Protein AF-F3CFS0-F1 (afdb_monomer_lite)

pLDDT: mean 90.83, std 10.99, range [50.62, 98.56]

Sequence (98 aa):
AANVAERLKQAIGENGLATLVVSGGRSPVAFFQSLAVQPLDWSKVVISLADERFVPTEHADSNAGLLQRHLLQGPVAKAKFLGLYSVAGSVEEAALVP

Foldseek 3Di:
DVVVQVVQVVCCVVPVAEEAEDEADDPCLVVLQVNQPDPHQLLRYEYEYPDADQDDLCDPRGRNVVCVVRHCDDNNVNHHYDYPYDDDPDPVRRVPDD

Secondary structure (DSSP, 8-state):
-HHHHHHHHHHHHHHS-EEEEE--SSTTHHHHHHHHTS---GGGEEEEES---SS-TTSTT-HHHHHHHHTSSGGGGGSEEE-S----SSHHHHTT--

InterPro domains:
  IPR006148 Glucosamine/galactosamine-6-phosphate isomerase [PF01182] (1-95)
  IPR037171 NagB/RpiA transferase-like [SSF100950] (3-95)
  IPR039104 6-phosphogluconolactonase [PTHR11054] (4-74)

Organism: NCBI:txid875330

Radius of gyration: 13.99 Å; chains: 1; bounding box: 30×25×39 Å

Structure (mmCIF, N/CA/C/O backbone):
data_AF-F3CFS0-F1
#
_entry.id   AF-F3CFS0-F1
#
loop_
_atom_site.group_PDB
_atom_site.id
_atom_site.type_symbol
_atom_site.label_atom_id
_atom_site.label_alt_id
_atom_site.label_comp_id
_atom_site.label_asym_id
_atom_site.label_entity_id
_atom_site.label_seq_id
_atom_site.pdbx_PDB_ins_code
_atom_site.Cartn_x
_atom_site.Cartn_y
_atom_site.Cartn_z
_atom_site.occupancy
_atom_site.B_iso_or_equiv
_atom_site.auth_seq_id
_atom_site.auth_comp_id
_atom_site.auth_asym_id
_atom_site.auth_atom_id
_atom_site.pdbx_PDB_model_num
ATOM 1 N N . ALA A 1 1 ? 4.265 9.074 7.050 1.00 93.75 1 ALA A N 1
ATOM 2 C CA . ALA A 1 1 ? 3.428 7.910 7.410 1.00 93.75 1 ALA A CA 1
ATOM 3 C C . ALA A 1 1 ? 2.259 8.285 8.319 1.00 93.75 1 ALA A C 1
ATOM 5 O O . ALA A 1 1 ? 1.130 8.084 7.900 1.00 93.75 1 ALA A O 1
ATOM 6 N N . ALA A 1 2 ? 2.498 8.877 9.498 1.00 96.06 2 ALA A N 1
ATOM 7 C CA . ALA A 1 2 ? 1.445 9.181 10.481 1.00 96.06 2 ALA A CA 1
ATOM 8 C C . ALA A 1 2 ? 0.228 9.936 9.907 1.00 96.06 2 ALA A C 1
ATOM 10 O O . ALA A 1 2 ? -0.897 9.492 10.090 1.00 96.06 2 ALA A O 1
ATOM 11 N N . ASN A 1 3 ? 0.433 11.011 9.130 1.00 98.00 3 ASN A N 1
ATOM 12 C CA . ASN A 1 3 ? -0.688 11.740 8.514 1.00 98.00 3 ASN A CA 1
ATOM 13 C C . ASN A 1 3 ? -1.532 10.865 7.567 1.00 98.00 3 ASN A C 1
ATOM 15 O O . ASN A 1 3 ? -2.753 10.966 7.568 1.00 98.00 3 ASN A O 1
ATOM 19 N N . VAL A 1 4 ? -0.892 9.984 6.790 1.00 98.00 4 VAL A N 1
ATOM 20 C CA . VAL A 1 4 ? -1.599 9.046 5.904 1.00 98.00 4 VAL A CA 1
ATOM 21 C C . VAL A 1 4 ? -2.377 8.027 6.730 1.00 98.00 4 VAL A C 1
ATOM 23 O O . VAL A 1 4 ? -3.541 7.786 6.441 1.00 98.00 4 VAL A O 1
ATOM 26 N N . ALA A 1 5 ? -1.780 7.480 7.792 1.00 98.12 5 ALA A N 1
ATOM 27 C CA . ALA A 1 5 ? -2.470 6.546 8.676 1.00 98.12 5 ALA A CA 1
ATOM 28 C C . ALA A 1 5 ? -3.698 7.174 9.350 1.00 98.12 5 ALA A C 1
ATOM 30 O O . ALA A 1 5 ? -4.745 6.539 9.384 1.00 98.12 5 ALA A O 1
ATOM 31 N N . GLU A 1 6 ? -3.611 8.421 9.817 1.00 98.44 6 GLU A N 1
ATOM 32 C CA . GLU A 1 6 ? -4.768 9.127 10.386 1.00 98.44 6 GLU A CA 1
ATOM 33 C C . GLU A 1 6 ? -5.885 9.336 9.358 1.00 98.44 6 GLU A C 1
ATOM 35 O O . GLU A 1 6 ? -7.048 9.071 9.652 1.00 98.44 6 GLU A O 1
ATOM 40 N N . ARG A 1 7 ? -5.549 9.701 8.115 1.00 98.56 7 ARG A N 1
ATOM 41 C CA . ARG A 1 7 ? -6.543 9.806 7.033 1.00 98.56 7 ARG A CA 1
ATOM 42 C C . ARG A 1 7 ? -7.199 8.463 6.709 1.00 98.56 7 ARG A C 1
ATOM 44 O O . ARG A 1 7 ? -8.402 8.418 6.478 1.00 98.56 7 ARG A O 1
ATOM 51 N N . LEU A 1 8 ? -6.432 7.372 6.721 1.00 98.56 8 LEU A N 1
ATOM 52 C CA . LEU A 1 8 ? -6.976 6.027 6.526 1.00 98.56 8 LEU A CA 1
ATOM 53 C C . LEU A 1 8 ? -7.898 5.624 7.683 1.00 98.56 8 LEU A C 1
ATOM 55 O O . LEU A 1 8 ? -8.974 5.092 7.431 1.00 98.56 8 LEU A O 1
ATOM 59 N N . LYS A 1 9 ? -7.530 5.915 8.939 1.00 98.44 9 LYS A N 1
ATOM 60 C CA . LYS A 1 9 ? -8.404 5.677 10.102 1.00 98.44 9 LYS A CA 1
ATOM 61 C C . LYS A 1 9 ? -9.714 6.444 9.988 1.00 98.44 9 LYS A C 1
ATOM 63 O O . LYS A 1 9 ? -10.767 5.860 10.221 1.00 98.44 9 LYS A O 1
ATOM 68 N N . GLN A 1 10 ? -9.645 7.722 9.619 1.00 98.50 10 GLN A N 1
ATOM 69 C CA . GLN A 1 10 ? -10.828 8.553 9.423 1.00 98.50 10 GLN A CA 1
ATOM 70 C C . GLN A 1 10 ? -11.741 7.955 8.346 1.00 98.50 10 GLN A C 1
ATOM 72 O O . GLN A 1 10 ? -12.915 7.714 8.610 1.00 98.50 10 GLN A O 1
ATOM 77 N N . ALA A 1 11 ? -11.190 7.619 7.176 1.00 98.50 11 ALA A N 1
ATOM 78 C CA . ALA A 1 11 ? -11.957 7.017 6.088 1.00 98.50 11 ALA A CA 1
ATOM 79 C C . ALA A 1 11 ? -12.583 5.665 6.477 1.00 98.50 11 ALA A C 1
ATOM 81 O O . ALA A 1 11 ? -13.729 5.406 6.117 1.00 98.50 11 ALA A O 1
ATOM 82 N N . ILE A 1 12 ? -11.879 4.834 7.258 1.00 98.50 12 ILE A N 1
ATOM 83 C CA . ILE A 1 12 ? -12.439 3.597 7.830 1.00 98.50 12 ILE A CA 1
ATOM 84 C C . ILE A 1 12 ? -13.596 3.906 8.787 1.00 98.50 12 ILE A C 1
ATOM 86 O O . ILE A 1 12 ? -14.601 3.201 8.763 1.00 98.50 12 ILE A O 1
ATOM 90 N N . GLY A 1 13 ? -13.463 4.924 9.640 1.00 98.31 13 GLY A N 1
ATOM 91 C CA . GLY A 1 13 ? -14.517 5.328 10.572 1.00 98.31 13 GLY A CA 1
ATOM 92 C C . GLY A 1 13 ? -15.779 5.821 9.865 1.00 98.31 13 GLY A C 1
ATOM 93 O O . GLY A 1 13 ? -16.882 5.509 10.301 1.00 98.31 13 GLY A O 1
ATOM 94 N N . GLU A 1 14 ? -15.615 6.544 8.759 1.00 98.19 14 GLU A N 1
ATOM 95 C CA . GLU A 1 14 ? -16.718 7.124 7.986 1.00 98.19 14 GLU A CA 1
ATOM 96 C C . GLU A 1 14 ? -17.383 6.109 7.043 1.00 98.19 14 GLU A C 1
ATOM 98 O O . GLU A 1 14 ? -18.606 6.079 6.937 1.00 98.19 14 GLU A O 1
ATOM 103 N N . ASN A 1 15 ? -16.595 5.258 6.376 1.00 97.38 15 ASN A N 1
ATOM 104 C CA . ASN A 1 15 ? -17.068 4.424 5.261 1.00 97.38 15 ASN A CA 1
ATOM 105 C C . ASN A 1 15 ? -16.959 2.913 5.520 1.00 97.38 15 ASN A C 1
ATOM 107 O O . ASN A 1 15 ? -17.330 2.105 4.672 1.00 97.38 15 ASN A O 1
ATOM 111 N N . GLY A 1 16 ? -16.380 2.503 6.650 1.00 97.62 16 GLY A N 1
ATOM 112 C CA . GLY A 1 16 ? -16.058 1.105 6.953 1.00 97.62 16 GLY A CA 1
ATOM 113 C C . GLY A 1 16 ? -14.816 0.562 6.233 1.00 97.62 16 GLY A C 1
ATOM 114 O O . GLY A 1 16 ? -14.299 -0.479 6.638 1.00 97.62 16 GLY A O 1
ATOM 115 N N . LEU A 1 17 ? -14.313 1.263 5.210 1.00 97.62 17 LEU A N 1
ATOM 116 C CA . LEU A 1 17 ? -13.147 0.909 4.396 1.00 97.62 17 LEU A CA 1
ATOM 117 C C . LEU A 1 17 ? -12.357 2.165 4.001 1.00 97.62 17 LEU A C 1
ATOM 119 O O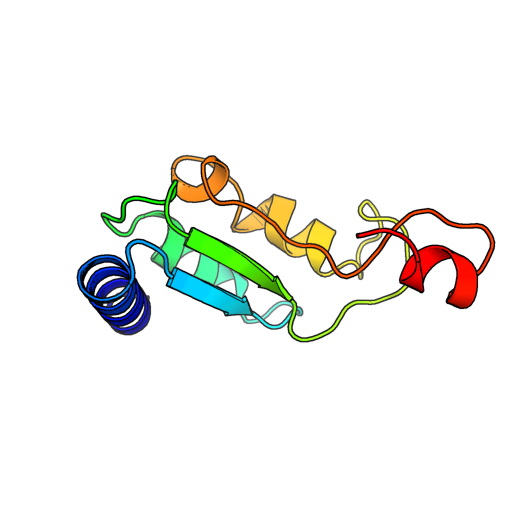 . LEU A 1 17 ? -12.920 3.251 3.881 1.00 97.62 17 LEU A O 1
ATOM 123 N N . ALA A 1 18 ? -11.062 2.009 3.731 1.00 98.44 18 ALA A N 1
ATOM 124 C CA . ALA A 1 18 ? -10.226 3.054 3.145 1.00 98.44 18 ALA A CA 1
ATOM 125 C C . ALA A 1 18 ? -9.454 2.539 1.929 1.00 98.44 18 ALA A C 1
ATOM 127 O O . ALA A 1 18 ? -9.064 1.375 1.881 1.00 98.44 18 ALA A O 1
ATOM 128 N N . THR A 1 19 ? -9.194 3.423 0.966 1.00 98.19 19 THR A N 1
ATOM 129 C CA . THR A 1 19 ? -8.367 3.112 -0.207 1.00 98.19 19 THR A CA 1
ATOM 130 C C . THR A 1 19 ? -7.081 3.928 -0.174 1.00 98.19 19 THR A C 1
ATOM 132 O O . THR A 1 19 ? -7.111 5.138 0.046 1.00 98.19 19 THR A O 1
ATOM 135 N N . LEU A 1 20 ? -5.955 3.262 -0.409 1.00 97.94 20 LEU A N 1
ATOM 136 C CA . LEU A 1 20 ? -4.633 3.855 -0.543 1.00 97.94 20 LEU A CA 1
ATOM 137 C C . LEU A 1 20 ? -4.093 3.562 -1.946 1.00 97.94 20 LEU A C 1
ATOM 139 O O . LEU A 1 20 ? -3.854 2.408 -2.293 1.00 97.94 20 LEU A O 1
ATOM 143 N N . VAL A 1 21 ? -3.856 4.613 -2.728 1.00 96.94 21 VAL A N 1
ATOM 144 C CA . VAL A 1 21 ? -3.185 4.516 -4.031 1.00 96.94 21 VAL A CA 1
ATOM 145 C C . VAL A 1 21 ? -1.751 5.004 -3.873 1.00 96.94 21 VAL A C 1
ATOM 147 O O . VAL A 1 21 ? -1.525 6.093 -3.341 1.00 96.94 21 VAL A O 1
ATOM 150 N N . VAL A 1 22 ? -0.780 4.198 -4.303 1.00 95.44 22 VAL A N 1
ATOM 151 C CA . VAL A 1 22 ? 0.651 4.514 -4.174 1.00 95.44 22 VAL A CA 1
ATOM 152 C C . VAL A 1 22 ? 1.368 4.445 -5.514 1.00 95.44 22 VAL A C 1
ATOM 154 O O . VAL A 1 22 ? 1.021 3.657 -6.389 1.00 95.44 22 VAL A O 1
ATOM 157 N N . SER A 1 23 ? 2.392 5.277 -5.667 1.00 92.31 23 SER A N 1
ATOM 158 C CA . SER A 1 23 ? 3.296 5.233 -6.815 1.00 92.31 23 SER A CA 1
ATOM 159 C C . SER A 1 23 ? 4.417 4.219 -6.599 1.00 92.31 23 SER A C 1
ATOM 161 O O . SER A 1 23 ? 4.810 3.933 -5.464 1.00 92.31 23 SER A O 1
ATOM 163 N N . GLY A 1 24 ? 4.959 3.721 -7.708 1.00 88.00 24 GLY A N 1
ATOM 164 C CA . GLY A 1 24 ? 6.167 2.907 -7.730 1.00 88.00 24 GLY A CA 1
ATOM 165 C C . GLY A 1 24 ? 7.474 3.670 -7.495 1.00 88.00 24 GLY A C 1
ATOM 166 O O . GLY A 1 24 ? 7.511 4.783 -6.967 1.00 88.00 24 GLY A O 1
ATOM 167 N N . GLY A 1 25 ? 8.575 3.066 -7.946 1.00 83.75 25 GLY A N 1
ATOM 168 C CA . GLY A 1 25 ? 9.922 3.639 -7.871 1.00 83.75 25 GLY A CA 1
ATOM 169 C C . GLY A 1 25 ? 10.671 3.335 -6.568 1.00 83.75 25 GLY A C 1
ATOM 170 O O . GLY A 1 25 ? 10.215 2.595 -5.706 1.00 83.75 25 GLY A O 1
ATOM 171 N N . ARG A 1 26 ? 11.880 3.892 -6.419 1.00 74.50 26 ARG A N 1
ATOM 172 C CA . ARG A 1 26 ? 12.783 3.577 -5.287 1.00 74.50 26 ARG A CA 1
ATOM 173 C C . ARG A 1 26 ? 12.574 4.466 -4.060 1.00 74.50 26 ARG A C 1
ATOM 175 O O . ARG A 1 26 ? 12.823 4.037 -2.937 1.00 74.50 26 ARG A O 1
ATOM 182 N N . SER A 1 27 ? 12.103 5.692 -4.269 1.00 78.88 27 SER A N 1
ATOM 183 C CA . SER A 1 27 ? 11.908 6.700 -3.222 1.00 78.88 27 SER A CA 1
ATOM 184 C C . SER A 1 27 ? 10.836 6.376 -2.158 1.00 78.88 27 SER A C 1
ATOM 186 O O . SER A 1 27 ? 11.026 6.806 -1.020 1.00 78.88 27 SER A O 1
ATOM 188 N N . PRO A 1 28 ? 9.740 5.628 -2.425 1.00 85.62 28 PRO A N 1
ATOM 189 C CA . PRO A 1 28 ? 8.695 5.409 -1.422 1.00 85.62 28 PRO A CA 1
ATOM 190 C C . PRO A 1 28 ? 8.993 4.283 -0.417 1.00 85.62 28 PRO A C 1
ATOM 192 O O . PRO A 1 28 ? 8.230 4.116 0.531 1.00 85.62 28 PRO A O 1
ATOM 195 N N . VAL A 1 29 ? 10.095 3.534 -0.548 1.00 91.62 29 VAL A N 1
ATOM 196 C CA . VAL A 1 29 ? 10.380 2.372 0.323 1.00 91.62 29 VAL A CA 1
ATOM 197 C C . VAL A 1 29 ? 10.425 2.750 1.809 1.00 91.62 29 VAL A C 1
ATOM 199 O O . VAL A 1 29 ? 9.772 2.104 2.627 1.00 91.62 29 VAL A O 1
ATOM 202 N N . ALA A 1 30 ? 11.124 3.833 2.165 1.00 93.19 30 ALA A N 1
ATOM 203 C CA . ALA A 1 30 ? 11.189 4.300 3.554 1.00 93.19 30 ALA A CA 1
ATOM 204 C C . ALA A 1 30 ? 9.808 4.724 4.087 1.00 93.19 30 ALA A C 1
ATOM 206 O O . ALA A 1 30 ? 9.477 4.516 5.257 1.00 93.19 30 ALA A O 1
ATOM 207 N N . PHE A 1 31 ? 8.969 5.287 3.214 1.00 94.69 31 PHE A N 1
ATOM 208 C CA . PHE A 1 31 ? 7.593 5.619 3.555 1.00 94.69 31 PHE A CA 1
ATOM 209 C C . PHE A 1 31 ? 6.756 4.358 3.808 1.00 94.69 31 PHE A C 1
ATOM 211 O O . PHE A 1 31 ? 6.049 4.324 4.813 1.00 94.69 31 PHE A O 1
ATOM 218 N N . PHE A 1 32 ? 6.866 3.322 2.969 1.00 95.19 32 PHE A N 1
ATOM 219 C CA . PHE A 1 32 ? 6.155 2.052 3.156 1.00 95.19 32 PHE A CA 1
ATOM 220 C C . PHE A 1 32 ? 6.521 1.375 4.473 1.00 95.19 32 PHE A C 1
ATOM 222 O O . PHE A 1 32 ? 5.630 1.008 5.232 1.00 95.19 32 PHE A O 1
ATOM 229 N N . GLN A 1 33 ? 7.812 1.311 4.798 1.00 94.25 33 GLN A N 1
ATOM 230 C CA . GLN A 1 33 ? 8.286 0.754 6.067 1.00 94.25 33 GLN A CA 1
ATOM 231 C C . GLN A 1 33 ? 7.725 1.525 7.271 1.00 94.25 33 GLN A C 1
ATOM 233 O O . GLN A 1 33 ? 7.247 0.931 8.235 1.00 94.25 33 GLN A O 1
ATOM 238 N N . SER A 1 34 ? 7.719 2.860 7.199 1.00 95.81 34 SER A N 1
ATOM 239 C CA . SER A 1 34 ? 7.156 3.714 8.251 1.00 95.81 34 SER A CA 1
ATOM 240 C C . SER A 1 34 ? 5.626 3.620 8.350 1.00 95.81 34 SER A C 1
ATOM 242 O O . SER A 1 34 ? 5.061 3.779 9.435 1.00 95.81 34 SER A O 1
ATOM 244 N N . LEU A 1 35 ? 4.941 3.376 7.231 1.00 96.81 35 LEU A N 1
ATOM 245 C CA . LEU A 1 35 ? 3.494 3.198 7.174 1.00 96.81 35 LEU A CA 1
ATOM 246 C C . LEU A 1 35 ? 3.071 1.823 7.711 1.00 96.81 35 LEU A C 1
ATOM 248 O O . LEU A 1 35 ? 2.097 1.750 8.451 1.00 96.81 35 LEU A O 1
ATOM 252 N N . ALA A 1 36 ? 3.825 0.765 7.411 1.00 96.38 36 ALA A N 1
ATOM 253 C CA . ALA A 1 36 ? 3.503 -0.610 7.793 1.00 96.38 36 ALA A CA 1
ATOM 254 C C . ALA A 1 36 ? 3.440 -0.841 9.313 1.00 96.38 36 ALA A C 1
ATOM 256 O O . ALA A 1 36 ? 2.740 -1.740 9.776 1.00 96.38 36 ALA A O 1
ATOM 257 N N . VAL A 1 37 ? 4.140 -0.012 10.095 1.00 96.12 37 VAL A N 1
ATOM 258 C CA . VAL A 1 37 ? 4.149 -0.077 11.568 1.00 96.12 37 VAL A CA 1
ATOM 259 C C . VAL A 1 37 ? 3.060 0.776 12.228 1.00 96.12 37 VAL A C 1
ATOM 261 O O . VAL A 1 37 ? 2.972 0.818 13.453 1.00 96.12 37 VAL A O 1
ATOM 264 N N . GLN A 1 38 ? 2.238 1.487 11.450 1.00 97.88 38 GLN A N 1
ATOM 265 C CA . GLN A 1 38 ? 1.172 2.314 12.011 1.00 97.88 38 GLN A CA 1
ATOM 266 C C . GLN A 1 38 ? 0.036 1.433 12.564 1.00 97.88 38 GLN A C 1
ATOM 268 O O . GLN A 1 38 ? -0.336 0.443 11.925 1.00 97.88 38 GLN A O 1
ATOM 273 N N . PRO A 1 39 ? -0.551 1.785 13.725 1.00 96.06 39 PRO A N 1
ATOM 274 C CA . PRO A 1 39 ? -1.648 1.027 14.318 1.00 96.06 39 PRO A CA 1
ATOM 275 C C . PRO A 1 39 ? -2.941 1.282 13.532 1.00 96.06 39 PRO A C 1
ATOM 277 O O . PRO A 1 39 ? -3.665 2.241 13.799 1.00 96.06 39 PRO A O 1
ATOM 280 N N . LEU A 1 40 ? -3.203 0.440 12.535 1.00 97.25 40 LEU A N 1
ATOM 281 C CA . LEU A 1 40 ? -4.350 0.514 11.634 1.00 97.25 40 LEU A CA 1
ATOM 282 C C . LEU A 1 40 ? -4.980 -0.873 11.485 1.00 97.25 40 LEU A C 1
ATOM 284 O O . LEU A 1 40 ? -4.276 -1.886 11.474 1.00 97.25 40 LEU A O 1
ATOM 288 N N . ASP A 1 41 ? -6.302 -0.925 11.335 1.00 97.75 41 ASP A N 1
ATOM 289 C CA . ASP A 1 41 ? -6.978 -2.151 10.918 1.00 97.75 41 ASP A CA 1
ATOM 290 C C . ASP A 1 41 ? -6.773 -2.365 9.413 1.00 97.75 41 ASP A C 1
ATOM 292 O O . ASP A 1 41 ? -7.582 -1.956 8.580 1.00 97.75 41 ASP A O 1
ATOM 296 N N . TRP A 1 42 ? -5.650 -2.993 9.066 1.00 98.31 42 TRP A N 1
ATOM 297 C CA . TRP A 1 42 ? -5.263 -3.247 7.680 1.00 98.31 42 TRP A CA 1
ATOM 298 C C . TRP A 1 42 ? -6.272 -4.103 6.913 1.00 98.31 42 TRP A C 1
ATOM 300 O O . TRP A 1 42 ? -6.348 -3.961 5.701 1.00 98.31 42 TRP A O 1
ATOM 310 N N . SER A 1 43 ? -7.102 -4.910 7.587 1.00 98.25 43 SER A N 1
ATOM 311 C CA . SER A 1 43 ? -8.158 -5.693 6.922 1.00 98.25 43 SER A CA 1
ATOM 312 C C . SER A 1 43 ? -9.236 -4.828 6.259 1.00 98.25 43 SER A C 1
ATOM 314 O O . SER A 1 43 ? -9.962 -5.297 5.386 1.00 98.25 43 SER A O 1
ATOM 316 N N . LYS A 1 44 ? -9.307 -3.547 6.640 1.00 98.50 44 LYS A N 1
ATOM 317 C CA . LYS A 1 44 ? -10.236 -2.553 6.094 1.00 98.50 44 LYS A CA 1
ATOM 318 C C . LYS A 1 44 ? -9.588 -1.605 5.086 1.00 98.50 44 LYS A C 1
ATOM 320 O O . LYS A 1 44 ? -10.180 -0.589 4.724 1.00 98.50 44 LYS A O 1
ATOM 325 N N . VAL A 1 45 ? -8.369 -1.907 4.644 1.00 98.56 45 VAL A N 1
ATOM 326 C CA . VAL A 1 45 ? -7.638 -1.093 3.672 1.00 98.56 45 VAL A CA 1
ATOM 327 C C . VAL A 1 45 ? -7.554 -1.831 2.342 1.00 98.56 45 VAL A C 1
ATOM 329 O O . VAL A 1 45 ? -7.154 -2.994 2.284 1.00 98.56 45 VAL A O 1
ATOM 332 N N . VAL A 1 46 ? -7.898 -1.127 1.267 1.00 98.44 46 VAL A N 1
ATOM 333 C CA . VAL A 1 46 ? -7.611 -1.525 -0.111 1.00 98.44 46 VAL A CA 1
ATOM 334 C C . VAL A 1 46 ? -6.388 -0.749 -0.584 1.00 98.44 46 VAL A C 1
ATOM 336 O O . VAL A 1 46 ? -6.361 0.478 -0.504 1.00 98.44 46 VAL A O 1
ATOM 339 N N . ILE A 1 47 ? -5.368 -1.448 -1.067 1.00 98.06 47 ILE A N 1
ATOM 340 C CA . ILE A 1 47 ? -4.150 -0.856 -1.621 1.00 98.06 47 ILE A CA 1
ATOM 341 C C . ILE A 1 47 ? -4.150 -1.084 -3.129 1.00 98.06 47 ILE A C 1
ATOM 343 O O . ILE A 1 47 ? -4.375 -2.204 -3.579 1.00 98.06 47 ILE A O 1
ATOM 347 N N . SER A 1 48 ? -3.880 -0.033 -3.897 1.00 96.75 48 SER A N 1
ATOM 348 C CA . SER A 1 48 ? -3.709 -0.099 -5.349 1.00 96.75 48 SER A CA 1
ATOM 349 C C . SER A 1 48 ? -2.526 0.761 -5.796 1.00 96.75 48 SER A C 1
ATOM 351 O O . SER A 1 48 ? -1.926 1.501 -5.009 1.00 96.75 48 SER A O 1
ATOM 353 N N . LEU A 1 49 ? -2.180 0.643 -7.069 1.00 95.56 49 LEU A N 1
ATOM 354 C CA . LEU A 1 49 ? -1.099 1.367 -7.714 1.00 95.56 49 LEU A CA 1
ATOM 355 C C . LEU A 1 49 ? -1.642 2.549 -8.519 1.00 95.56 49 LEU A C 1
ATOM 357 O O . LEU A 1 49 ? -2.732 2.483 -9.077 1.00 95.56 49 LEU A O 1
ATOM 361 N N . ALA A 1 50 ? -0.879 3.639 -8.577 1.00 95.06 50 ALA A N 1
ATOM 362 C CA . ALA A 1 50 ? -1.184 4.759 -9.468 1.00 95.06 50 ALA A CA 1
ATOM 363 C C . ALA A 1 50 ? -0.904 4.404 -10.940 1.00 95.06 50 ALA A C 1
ATOM 365 O O . ALA A 1 50 ? -1.618 4.844 -11.836 1.00 95.06 50 ALA A O 1
ATOM 366 N N . ASP A 1 51 ? 0.146 3.615 -11.169 1.00 93.62 51 ASP A N 1
ATOM 367 C CA . ASP A 1 51 ? 0.589 3.112 -12.463 1.00 93.62 51 ASP A CA 1
ATOM 368 C C . ASP A 1 51 ? 1.288 1.755 -12.291 1.00 93.62 51 ASP A C 1
ATOM 370 O O . ASP A 1 51 ? 1.746 1.401 -11.201 1.00 93.62 51 ASP A O 1
ATOM 374 N N . GLU A 1 52 ? 1.413 0.995 -13.375 1.00 93.06 52 GLU A N 1
ATOM 375 C CA . GLU A 1 52 ? 2.125 -0.282 -13.384 1.00 93.06 52 GLU A CA 1
ATOM 376 C C . GLU A 1 52 ? 2.851 -0.486 -14.717 1.00 93.06 52 GLU A C 1
ATOM 378 O O . GLU A 1 52 ? 2.443 0.028 -15.761 1.00 93.06 52 GLU A O 1
ATOM 383 N N . ARG A 1 53 ? 3.968 -1.213 -14.680 1.00 92.25 53 ARG A N 1
ATOM 384 C CA . ARG A 1 53 ? 4.646 -1.719 -15.874 1.00 92.25 53 ARG A CA 1
ATOM 385 C C . ARG A 1 53 ? 4.022 -3.057 -16.256 1.00 92.25 53 ARG A C 1
ATOM 387 O O . ARG A 1 53 ? 3.876 -3.928 -15.407 1.00 92.25 53 ARG A O 1
ATOM 394 N N . PHE A 1 54 ? 3.695 -3.241 -17.535 1.00 89.94 54 PHE A N 1
ATOM 395 C CA . PHE A 1 54 ? 3.106 -4.488 -18.039 1.00 89.94 54 PHE A CA 1
ATOM 396 C C . PHE A 1 54 ? 4.168 -5.593 -18.177 1.00 89.94 54 PHE A C 1
ATOM 398 O O . PHE A 1 54 ? 4.559 -5.993 -19.271 1.00 89.94 54 PHE A O 1
ATOM 405 N N . VAL A 1 55 ? 4.694 -6.030 -17.038 1.00 90.12 55 VAL A N 1
ATOM 406 C CA . VAL A 1 55 ? 5.726 -7.058 -16.881 1.00 90.12 55 VAL A CA 1
ATOM 407 C C . VAL A 1 55 ? 5.325 -7.989 -15.731 1.00 90.12 55 VAL A C 1
ATOM 409 O O . VAL A 1 55 ? 4.570 -7.565 -14.853 1.00 90.12 55 VAL A O 1
ATOM 412 N N . PRO A 1 56 ? 5.827 -9.237 -15.692 1.00 89.75 56 PRO A N 1
ATOM 413 C CA . PRO A 1 56 ? 5.585 -10.141 -14.569 1.00 89.75 56 PRO A CA 1
ATOM 414 C C . PRO A 1 56 ? 5.959 -9.517 -13.219 1.00 89.75 56 PRO A C 1
ATOM 416 O O . PRO A 1 56 ? 6.882 -8.704 -13.132 1.00 89.75 56 PRO A O 1
ATOM 419 N N . THR A 1 57 ? 5.273 -9.921 -12.149 1.00 89.75 57 THR A N 1
ATOM 420 C CA . THR A 1 57 ? 5.457 -9.355 -10.799 1.00 89.75 57 THR A CA 1
ATOM 421 C C . THR A 1 57 ? 6.870 -9.568 -10.246 1.00 89.75 57 THR A C 1
ATOM 423 O O . THR A 1 57 ? 7.357 -8.768 -9.449 1.00 89.75 57 THR A O 1
ATOM 426 N N . GLU A 1 58 ? 7.561 -10.615 -10.692 1.00 91.38 58 GLU A N 1
ATOM 427 C CA . GLU A 1 58 ? 8.938 -10.935 -10.311 1.00 91.38 58 GLU A CA 1
ATOM 428 C C . GLU A 1 58 ? 9.964 -10.007 -10.982 1.00 91.38 58 GLU A C 1
ATOM 430 O O . GLU A 1 58 ? 11.127 -9.965 -10.571 1.00 91.38 58 GLU A O 1
ATOM 435 N N . HIS A 1 59 ? 9.556 -9.257 -12.011 1.00 93.31 59 HIS A N 1
ATOM 436 C CA . HIS A 1 59 ? 10.432 -8.338 -12.722 1.00 93.31 59 HIS A CA 1
ATOM 437 C C . HIS A 1 59 ? 10.849 -7.164 -11.823 1.00 93.31 59 HIS A C 1
ATOM 439 O O . HIS A 1 59 ? 10.052 -6.623 -11.054 1.00 93.31 59 HIS A O 1
ATOM 445 N N . ALA A 1 60 ? 12.103 -6.717 -11.952 1.00 91.38 60 ALA A N 1
ATOM 446 C CA . ALA A 1 60 ? 12.668 -5.656 -11.113 1.00 91.38 60 ALA A CA 1
ATOM 447 C C . ALA A 1 60 ? 11.894 -4.324 -11.197 1.00 91.38 60 ALA A C 1
ATOM 449 O O . ALA A 1 60 ? 11.838 -3.592 -10.206 1.00 91.38 60 ALA A O 1
ATOM 450 N N . ASP A 1 61 ? 11.280 -4.061 -12.353 1.00 92.19 61 ASP A N 1
ATOM 451 C CA . ASP A 1 61 ? 10.493 -2.855 -12.642 1.00 92.19 61 ASP A CA 1
ATOM 452 C C . ASP A 1 61 ? 8.998 -2.975 -12.293 1.00 92.19 61 ASP A C 1
ATOM 454 O O . ASP A 1 61 ? 8.249 -2.030 -12.530 1.00 92.19 61 ASP A O 1
ATOM 458 N N . SER A 1 62 ? 8.543 -4.111 -11.747 1.00 94.62 62 SER A N 1
ATOM 459 C CA . SER A 1 62 ? 7.148 -4.259 -11.317 1.00 94.62 62 SER A CA 1
ATOM 460 C C . SER A 1 62 ? 6.883 -3.453 -10.044 1.00 94.62 62 SER A C 1
ATOM 462 O O . SER A 1 62 ? 7.519 -3.665 -9.003 1.00 94.62 62 SER A O 1
ATOM 464 N N . ASN A 1 63 ? 5.889 -2.567 -10.095 1.00 95.56 63 ASN A N 1
ATOM 465 C CA . ASN A 1 63 ? 5.435 -1.822 -8.928 1.00 95.56 63 ASN A CA 1
ATOM 466 C C . ASN A 1 63 ? 4.700 -2.743 -7.942 1.00 95.56 63 ASN A C 1
ATOM 468 O O . ASN A 1 63 ? 4.896 -2.623 -6.732 1.00 95.56 63 ASN A O 1
ATOM 472 N N . ALA A 1 64 ? 3.935 -3.722 -8.428 1.00 95.19 64 ALA A N 1
ATOM 473 C CA . ALA A 1 64 ? 3.369 -4.782 -7.601 1.00 95.19 64 ALA A CA 1
ATOM 474 C C . ALA A 1 64 ? 4.481 -5.575 -6.896 1.00 95.19 64 ALA A C 1
ATOM 476 O O . ALA A 1 64 ? 4.422 -5.770 -5.680 1.00 95.19 64 ALA A O 1
ATOM 477 N N . GLY A 1 65 ? 5.548 -5.940 -7.616 1.00 95.19 65 GLY A N 1
ATOM 478 C CA . GLY A 1 65 ? 6.723 -6.601 -7.045 1.00 95.19 65 GLY A CA 1
ATOM 479 C C . GLY A 1 65 ? 7.444 -5.751 -5.991 1.00 95.19 65 GLY A C 1
ATOM 480 O O . GLY A 1 65 ? 7.948 -6.271 -4.993 1.00 95.19 65 GLY A O 1
ATOM 481 N N . LEU A 1 66 ? 7.484 -4.428 -6.163 1.00 94.88 66 LEU A N 1
ATOM 482 C CA . LEU A 1 66 ? 7.982 -3.493 -5.150 1.00 94.88 66 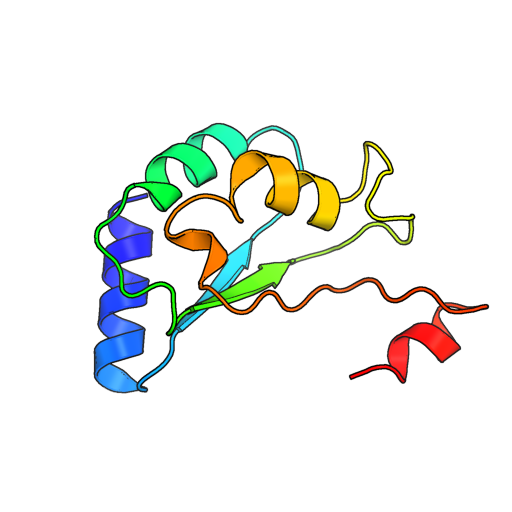LEU A CA 1
ATOM 483 C C . LEU A 1 66 ? 7.100 -3.502 -3.887 1.00 94.88 66 LEU A C 1
ATOM 485 O O . LEU A 1 66 ? 7.631 -3.596 -2.778 1.00 94.88 66 LEU A O 1
ATOM 489 N N . LEU A 1 67 ? 5.771 -3.433 -4.031 1.00 95.56 67 LEU A N 1
ATOM 490 C CA . LEU A 1 67 ? 4.851 -3.453 -2.889 1.00 95.56 67 LEU A CA 1
ATOM 491 C C . LEU A 1 67 ? 4.901 -4.773 -2.125 1.00 95.56 67 LEU A C 1
ATOM 493 O O . LEU A 1 67 ? 4.937 -4.742 -0.896 1.00 95.56 67 LEU A O 1
ATOM 497 N N . GLN A 1 68 ? 4.982 -5.910 -2.816 1.00 94.88 68 GLN A N 1
ATOM 498 C CA . GLN A 1 68 ? 5.152 -7.223 -2.182 1.00 94.88 68 GLN A CA 1
ATOM 499 C C . GLN A 1 68 ? 6.422 -7.280 -1.320 1.00 94.88 68 GLN A C 1
ATOM 501 O O . GLN A 1 68 ? 6.421 -7.821 -0.215 1.00 94.88 68 GLN A O 1
ATOM 506 N N . ARG A 1 69 ? 7.513 -6.657 -1.782 1.00 93.81 69 ARG A N 1
ATOM 507 C CA . ARG A 1 69 ? 8.801 -6.636 -1.072 1.00 93.81 69 ARG A CA 1
ATOM 508 C C . ARG A 1 69 ? 8.886 -5.636 0.079 1.00 93.81 69 ARG A C 1
ATOM 510 O O . ARG A 1 69 ? 9.715 -5.838 0.965 1.00 93.81 69 ARG A O 1
ATOM 517 N N . HIS A 1 70 ? 8.098 -4.561 0.067 1.00 94.94 70 HIS A N 1
ATOM 518 C CA . HIS A 1 70 ? 8.327 -3.434 0.983 1.00 94.94 70 HIS A CA 1
ATOM 519 C C . HIS A 1 70 ? 7.103 -2.928 1.746 1.00 94.94 70 HIS A C 1
ATOM 521 O O . HIS A 1 70 ? 7.286 -2.190 2.713 1.00 94.94 70 HIS A O 1
ATOM 527 N N . LEU A 1 71 ? 5.883 -3.293 1.342 1.00 95.62 71 LEU A N 1
ATOM 528 C CA . LEU A 1 71 ? 4.655 -2.824 1.984 1.00 95.62 71 LEU A CA 1
ATOM 529 C C . LEU A 1 71 ? 3.733 -3.964 2.411 1.00 95.62 71 LEU A C 1
ATOM 531 O O . LEU A 1 71 ? 3.321 -3.974 3.562 1.00 95.62 71 LEU A O 1
ATOM 535 N N . LEU A 1 72 ? 3.415 -4.909 1.522 1.00 96.12 72 LEU A N 1
ATOM 536 C CA . LEU A 1 72 ? 2.401 -5.958 1.717 1.00 96.12 72 LEU A CA 1
ATOM 537 C C . LEU A 1 72 ? 2.911 -7.121 2.585 1.00 96.12 72 LEU A C 1
ATOM 539 O O . LEU A 1 72 ? 2.786 -8.293 2.246 1.00 96.12 72 LEU A O 1
ATOM 543 N N . GLN A 1 73 ? 3.514 -6.787 3.720 1.00 95.00 73 GLN A N 1
ATOM 544 C CA . GLN A 1 73 ? 4.103 -7.722 4.673 1.00 95.00 73 GLN A CA 1
ATOM 545 C C . GLN A 1 73 ? 3.611 -7.416 6.088 1.00 95.00 73 GLN A C 1
ATOM 547 O O . GLN A 1 73 ? 3.074 -6.341 6.368 1.00 95.00 73 GLN A O 1
ATOM 552 N N . GLY A 1 74 ? 3.810 -8.365 7.006 1.00 95.44 74 GLY A N 1
ATOM 553 C CA . GLY A 1 74 ? 3.452 -8.182 8.412 1.00 95.44 74 GLY A CA 1
ATOM 554 C C . GLY A 1 74 ? 1.973 -7.792 8.582 1.00 95.44 74 GLY A C 1
ATOM 555 O O . GLY A 1 74 ? 1.111 -8.425 7.971 1.00 95.44 74 GLY A O 1
ATOM 556 N N . PRO A 1 75 ? 1.643 -6.755 9.379 1.00 96.25 75 PRO A N 1
ATOM 557 C CA . PRO A 1 75 ? 0.259 -6.314 9.573 1.00 96.25 75 PRO A CA 1
ATOM 558 C C . PRO A 1 75 ? -0.467 -5.935 8.276 1.00 96.25 75 PRO 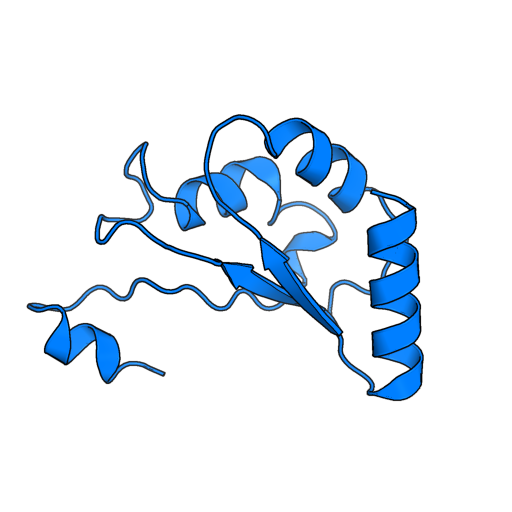A C 1
ATOM 560 O O . PRO 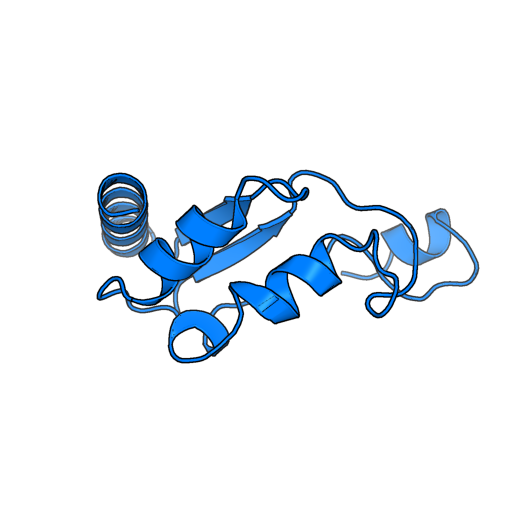A 1 75 ? -1.658 -6.217 8.143 1.00 96.25 75 PRO A O 1
ATOM 563 N N . VAL A 1 76 ? 0.250 -5.340 7.317 1.00 97.81 76 VAL A N 1
ATOM 56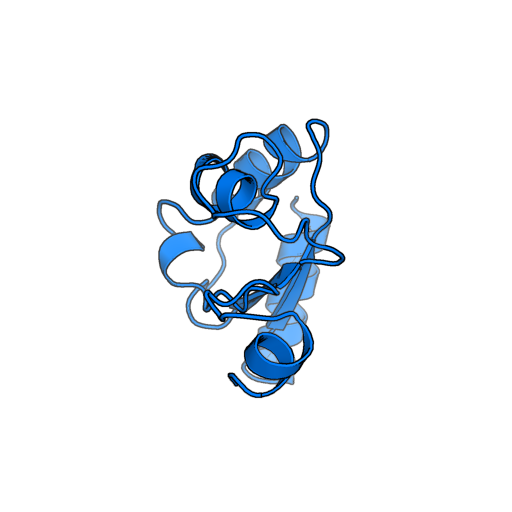4 C CA . VAL A 1 76 ? -0.309 -4.840 6.052 1.00 97.81 76 VAL A CA 1
ATOM 565 C C . VAL A 1 76 ? -0.709 -5.976 5.113 1.00 97.81 76 VAL A C 1
ATOM 567 O O . VAL A 1 76 ? -1.558 -5.772 4.256 1.00 97.81 76 VAL A O 1
ATOM 570 N N . ALA A 1 77 ? -0.193 -7.196 5.303 1.00 97.19 77 ALA A N 1
ATOM 571 C CA . ALA A 1 77 ? -0.599 -8.367 4.517 1.00 97.19 77 ALA A CA 1
ATOM 572 C C . ALA A 1 77 ? -2.099 -8.712 4.656 1.00 97.19 77 ALA A C 1
ATOM 574 O O . ALA A 1 77 ? -2.629 -9.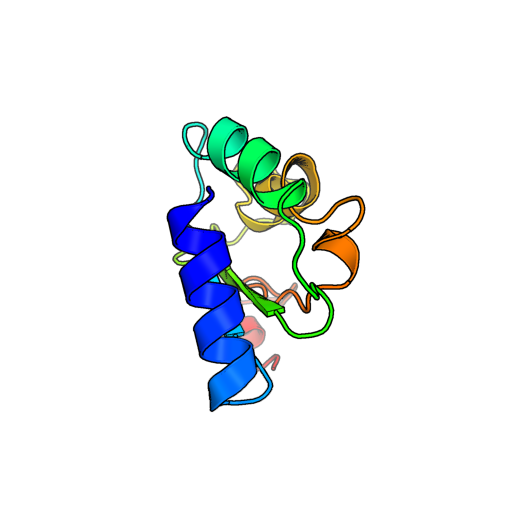496 3.876 1.00 97.19 77 ALA A O 1
ATOM 575 N N . LYS A 1 78 ? -2.793 -8.130 5.645 1.00 97.69 78 LYS A N 1
ATOM 576 C CA . LYS A 1 78 ? -4.252 -8.233 5.798 1.00 97.69 78 LYS A CA 1
ATOM 577 C C . LYS A 1 78 ? -5.029 -7.309 4.855 1.00 97.69 78 LYS A C 1
ATOM 579 O O . LYS A 1 78 ? -6.232 -7.498 4.710 1.00 97.69 78 LYS A O 1
ATOM 584 N N . ALA A 1 79 ? -4.377 -6.309 4.265 1.00 98.06 79 ALA A N 1
ATOM 585 C CA . ALA A 1 79 ? -5.001 -5.408 3.307 1.00 98.06 79 ALA A CA 1
ATOM 586 C C . ALA A 1 79 ? -5.338 -6.136 2.008 1.00 98.06 79 ALA A C 1
ATOM 588 O O . ALA A 1 79 ? -4.609 -7.021 1.558 1.00 98.06 79 ALA A O 1
ATOM 589 N N . LYS A 1 80 ? -6.432 -5.718 1.368 1.00 97.19 80 LYS A N 1
ATOM 590 C CA . LYS A 1 80 ? -6.747 -6.172 0.016 1.00 97.19 80 LYS A CA 1
ATOM 591 C C . LYS A 1 80 ? -5.842 -5.428 -0.959 1.00 97.19 80 LYS A C 1
ATOM 593 O O . LYS A 1 80 ? -5.869 -4.202 -0.997 1.00 97.19 80 LYS A O 1
ATOM 598 N N . PHE A 1 81 ? -5.072 -6.150 -1.763 1.00 95.81 81 PHE A N 1
ATOM 599 C CA . PHE A 1 81 ? -4.311 -5.556 -2.858 1.00 95.81 81 PHE A CA 1
ATOM 600 C C . PHE A 1 81 ? -5.086 -5.691 -4.171 1.00 95.81 81 PHE A C 1
ATOM 602 O O . PHE A 1 81 ? -5.494 -6.793 -4.535 1.00 95.81 81 PHE A O 1
ATOM 609 N N . LEU A 1 82 ? -5.294 -4.570 -4.860 1.00 93.75 82 LEU A N 1
ATOM 610 C CA . LEU A 1 82 ? -5.826 -4.517 -6.216 1.00 93.75 82 LEU A CA 1
ATOM 611 C C . LEU A 1 82 ? -4.679 -4.135 -7.156 1.00 93.75 82 LEU A C 1
ATOM 613 O O . LEU A 1 82 ? -4.259 -2.979 -7.193 1.00 93.75 82 LEU A O 1
ATOM 617 N N . GLY A 1 83 ? -4.134 -5.129 -7.857 1.00 90.19 83 GLY A N 1
ATOM 618 C CA . GLY A 1 83 ? -3.082 -4.921 -8.849 1.00 90.19 83 GLY A CA 1
ATOM 619 C C . GLY A 1 83 ? -3.626 -4.334 -10.152 1.00 90.19 83 GLY A C 1
ATOM 620 O O . GLY A 1 83 ? -4.822 -4.394 -10.418 1.00 90.19 83 GLY A O 1
ATOM 621 N N . LEU A 1 84 ? -2.728 -3.786 -10.972 1.00 87.94 84 LEU A N 1
ATOM 622 C CA . LEU A 1 84 ? -3.039 -3.300 -12.326 1.00 87.94 84 LEU A CA 1
ATOM 623 C C . LEU A 1 84 ? -2.452 -4.203 -13.425 1.00 87.94 84 LEU A C 1
ATOM 625 O O . LEU A 1 84 ? -2.449 -3.836 -14.598 1.00 87.94 84 LEU A O 1
ATOM 629 N N . TYR A 1 85 ? -1.917 -5.363 -13.043 1.00 82.81 85 TYR A N 1
ATOM 630 C CA . TYR A 1 85 ? -1.356 -6.357 -13.948 1.00 82.81 85 TYR A CA 1
ATOM 631 C C . TYR A 1 85 ? -2.053 -7.700 -13.739 1.00 82.81 85 TYR A C 1
ATOM 633 O O . TYR A 1 85 ? -2.141 -8.187 -12.611 1.00 82.81 85 TYR A O 1
ATOM 641 N N . SER A 1 86 ? -2.467 -8.303 -14.850 1.00 72.69 86 SER A N 1
ATOM 642 C CA . SER A 1 86 ? -3.027 -9.649 -14.931 1.00 72.69 86 SER A CA 1
ATOM 643 C C . SER A 1 86 ? -2.295 -10.392 -16.043 1.00 72.69 86 SER A C 1
ATOM 645 O O . SER A 1 86 ? -2.091 -9.838 -17.125 1.00 72.69 86 SER A O 1
ATOM 647 N N . VAL A 1 87 ? -1.886 -11.639 -15.791 1.00 63.19 87 VAL A N 1
ATOM 648 C CA . VAL A 1 87 ? -1.258 -12.478 -16.821 1.00 63.19 87 VAL A CA 1
ATOM 649 C C . VAL A 1 87 ? -2.315 -12.803 -17.875 1.00 63.19 87 VAL A C 1
ATOM 651 O O . VAL A 1 87 ? -3.233 -13.577 -17.616 1.00 63.19 87 VAL A O 1
ATOM 654 N N . ALA A 1 88 ? -2.183 -12.203 -19.052 1.00 62.00 88 ALA A N 1
ATOM 655 C CA . ALA A 1 88 ? -3.043 -12.435 -20.205 1.00 62.00 88 ALA A CA 1
ATOM 656 C C . ALA A 1 88 ? -2.213 -12.375 -21.499 1.00 62.00 88 ALA A C 1
ATOM 658 O O . ALA A 1 88 ? -1.089 -11.866 -21.490 1.00 62.00 88 ALA A O 1
ATOM 659 N N . GLY A 1 89 ? -2.738 -12.918 -22.601 1.00 60.16 89 GLY A N 1
ATOM 660 C CA . GLY A 1 89 ? -2.045 -12.962 -23.891 1.00 60.16 89 GLY A CA 1
ATOM 661 C C . GLY A 1 89 ? -1.893 -11.587 -24.548 1.00 60.16 89 GLY A C 1
ATOM 662 O O . GLY A 1 89 ? -0.978 -11.392 -25.349 1.00 60.16 89 GLY A O 1
ATOM 663 N N . SER A 1 90 ? -2.738 -10.619 -24.177 1.00 65.75 90 SER A N 1
ATOM 664 C CA . SER A 1 90 ? -2.644 -9.214 -24.588 1.00 65.75 90 SER A CA 1
ATOM 665 C C . SER A 1 90 ? -3.120 -8.245 -23.491 1.00 65.75 90 SER A C 1
ATOM 667 O O . SER A 1 90 ? -3.685 -8.655 -22.475 1.00 65.75 90 SER A O 1
ATOM 669 N N . VAL A 1 91 ? -2.900 -6.938 -23.691 1.00 64.44 91 VAL A N 1
ATOM 670 C CA . VAL A 1 91 ? -3.367 -5.880 -22.770 1.00 64.44 91 VAL A CA 1
ATOM 671 C C . VAL A 1 91 ? -4.898 -5.815 -22.737 1.00 64.44 91 VAL A C 1
ATOM 673 O O . VAL A 1 91 ? -5.488 -5.621 -21.677 1.00 64.44 91 VAL A O 1
ATOM 676 N N . GLU A 1 92 ? -5.546 -6.020 -23.882 1.00 73.00 92 GLU A N 1
ATOM 677 C CA . GLU A 1 92 ? -7.004 -6.063 -24.016 1.00 73.00 92 GLU A CA 1
ATOM 678 C C . GLU A 1 92 ? -7.600 -7.232 -23.228 1.00 73.00 92 GLU A C 1
ATOM 680 O O . GLU A 1 92 ? -8.611 -7.061 -22.553 1.00 73.00 92 GLU A O 1
ATOM 685 N N . GLU A 1 93 ? -6.955 -8.401 -23.260 1.00 68.25 93 GLU A N 1
ATOM 686 C CA . GLU A 1 93 ? -7.375 -9.551 -22.456 1.00 68.25 93 GLU A CA 1
ATOM 687 C C . GLU A 1 93 ? -7.167 -9.303 -20.956 1.00 68.25 93 GLU A C 1
ATOM 689 O O . GLU A 1 93 ? -8.028 -9.652 -20.149 1.00 68.25 93 GLU A O 1
ATOM 694 N N . ALA A 1 94 ? -6.065 -8.649 -20.571 1.00 66.69 94 ALA A N 1
ATOM 695 C CA . ALA A 1 94 ? -5.806 -8.301 -19.175 1.00 66.69 94 ALA A CA 1
ATOM 696 C C . ALA A 1 94 ? -6.852 -7.325 -18.607 1.00 66.69 94 ALA A C 1
ATOM 698 O O . ALA A 1 94 ? -7.218 -7.445 -17.440 1.00 66.69 94 ALA A O 1
ATOM 699 N N . ALA A 1 95 ? -7.368 -6.395 -19.420 1.00 67.31 95 ALA A N 1
ATOM 700 C CA . ALA A 1 95 ? -8.370 -5.409 -19.002 1.00 67.31 95 ALA A CA 1
ATOM 701 C C . ALA A 1 95 ? -9.747 -6.015 -18.665 1.00 67.31 95 ALA A C 1
ATOM 703 O O . ALA A 1 95 ? -10.572 -5.354 -18.036 1.00 67.31 95 ALA A O 1
ATOM 704 N N . LEU A 1 96 ? -10.009 -7.255 -19.088 1.00 74.44 96 LEU A N 1
ATOM 705 C CA . LEU A 1 96 ? -11.260 -7.968 -18.820 1.00 74.44 96 LEU A CA 1
ATOM 706 C C . LEU A 1 96 ? -11.233 -8.760 -17.503 1.00 74.44 96 LEU A C 1
ATOM 708 O O . LEU A 1 96 ? -12.266 -9.294 -17.095 1.00 74.44 96 LEU A O 1
ATOM 712 N N . VAL A 1 97 ? -10.072 -8.856 -16.847 1.00 61.97 97 VAL A N 1
ATOM 713 C CA . VAL A 1 97 ? -9.910 -9.572 -15.576 1.00 61.97 97 VAL A CA 1
ATOM 714 C C . VAL A 1 97 ? -10.209 -8.605 -14.416 1.00 61.97 97 VAL A C 1
ATOM 716 O O . VAL A 1 97 ? -9.544 -7.572 -14.330 1.00 61.97 97 VAL A O 1
ATOM 719 N N . PRO A 1 98 ? -11.212 -8.897 -13.562 1.00 50.62 98 PRO A N 1
ATOM 720 C CA . PRO A 1 98 ? -11.675 -7.993 -12.504 1.00 50.62 98 PRO A CA 1
ATOM 721 C C . PRO A 1 98 ? -10.732 -7.878 -11.299 1.00 50.62 98 PRO A C 1
ATOM 723 O O . PRO A 1 98 ? -10.004 -8.854 -11.001 1.00 50.62 98 PRO A O 1
#